Protein AF-A0A536EJD2-F1 (afdb_monomer_lite)

Sequence (54 aa):
MTVGHKTTETELADLRAKYVPRGITSAHPVTVDRAQGSEIWDISGKRYIDFAGG

pLDDT: mean 89.55, std 13.99, range [36.75, 97.88]

Foldseek 3Di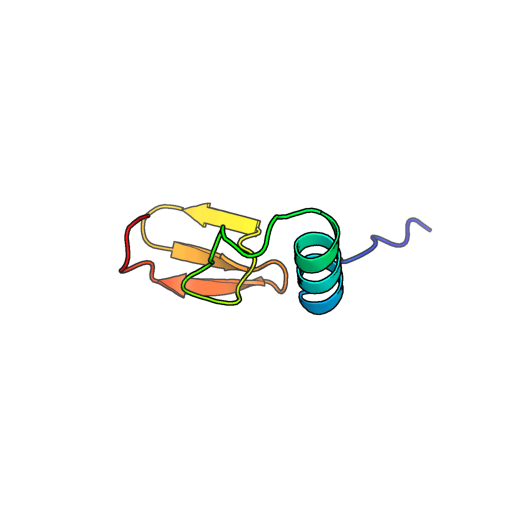:
DDPPPQDDLVNVVVVCVVPPDPVDDDPDSFAWPDDDDQWTAGSVGDIDGHPPVD

Radius of gyration: 13.14 Å; chains: 1; bounding box: 30×34×26 Å

Structure (mmCIF, N/CA/C/O backbone):
data_AF-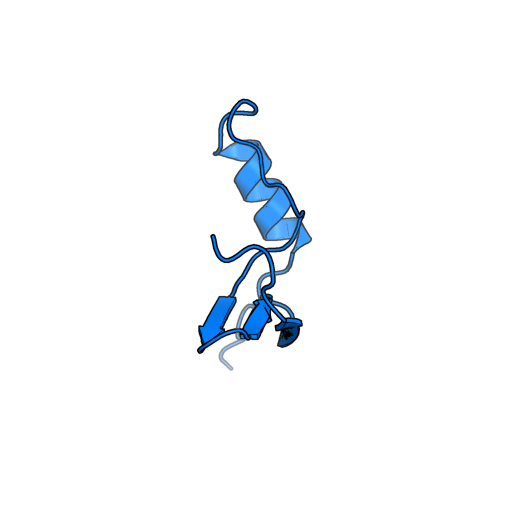A0A536EJD2-F1
#
_entry.id   AF-A0A536EJD2-F1
#
loop_
_atom_site.group_PDB
_atom_site.id
_atom_site.type_symbol
_atom_site.label_atom_id
_atom_site.label_alt_id
_atom_site.label_comp_id
_atom_site.label_asym_id
_atom_site.label_entity_id
_atom_site.label_seq_id
_atom_site.pdbx_PDB_ins_code
_atom_site.Cartn_x
_atom_site.Cartn_y
_atom_site.Cartn_z
_atom_site.occupancy
_atom_site.B_iso_or_equiv
_atom_site.auth_seq_id
_atom_site.auth_comp_id
_atom_site.auth_asym_id
_atom_site.auth_atom_id
_atom_site.pdbx_PDB_model_num
ATOM 1 N N . MET A 1 1 ? -22.518 -23.025 0.511 1.00 36.75 1 MET A N 1
ATOM 2 C CA . MET A 1 1 ? -21.304 -22.652 1.265 1.00 36.75 1 MET A CA 1
ATOM 3 C C . MET A 1 1 ? -20.474 -21.757 0.367 1.00 36.75 1 MET A C 1
ATOM 5 O O . MET A 1 1 ? -19.824 -22.258 -0.538 1.00 36.75 1 MET A O 1
ATOM 9 N N . THR A 1 2 ? -20.583 -20.441 0.523 1.00 41.81 2 THR A N 1
ATOM 10 C CA . THR A 1 2 ? -19.777 -19.501 -0.263 1.00 41.81 2 THR A CA 1
ATOM 11 C C . THR A 1 2 ? -18.422 -19.408 0.421 1.00 41.81 2 THR A C 1
ATOM 13 O O . THR A 1 2 ? -18.306 -18.791 1.476 1.00 41.81 2 THR A O 1
ATOM 16 N N . VAL A 1 3 ? -17.415 -20.093 -0.118 1.00 50.31 3 VAL A N 1
ATOM 17 C CA . VAL A 1 3 ? -16.030 -19.872 0.303 1.00 50.31 3 VAL A CA 1
ATOM 18 C C . VAL A 1 3 ? -15.674 -18.471 -0.182 1.00 50.31 3 VAL A C 1
ATOM 20 O O . VAL A 1 3 ? -15.510 -18.251 -1.378 1.00 50.31 3 VAL A O 1
ATOM 23 N N . GLY A 1 4 ? -15.654 -17.497 0.728 1.00 55.91 4 GLY A N 1
ATOM 24 C CA . GLY A 1 4 ? -15.116 -16.176 0.431 1.00 55.91 4 GLY A CA 1
ATOM 25 C C . GLY A 1 4 ? -13.628 -16.338 0.155 1.00 55.91 4 GLY A C 1
ATOM 26 O O . GLY A 1 4 ? -12.859 -16.575 1.083 1.00 55.91 4 GLY A O 1
ATOM 27 N N . HIS A 1 5 ? -13.227 -16.285 -1.114 1.00 57.88 5 HIS A N 1
ATOM 28 C CA . HIS A 1 5 ? -11.815 -16.274 -1.476 1.00 57.88 5 HIS A CA 1
ATOM 29 C C . HIS A 1 5 ? -11.191 -15.008 -0.882 1.00 57.88 5 HIS A C 1
ATOM 31 O O . HIS A 1 5 ? -11.476 -13.902 -1.337 1.00 57.88 5 HIS A O 1
ATOM 37 N N . LYS A 1 6 ? -10.382 -15.162 0.168 1.00 75.62 6 LYS A N 1
ATOM 38 C CA . LYS A 1 6 ? -9.590 -14.063 0.718 1.00 75.62 6 LYS A CA 1
ATOM 39 C C . LYS A 1 6 ? -8.279 -14.027 -0.063 1.00 75.62 6 LYS A C 1
ATOM 41 O O . LYS A 1 6 ? -7.437 -14.895 0.141 1.00 75.62 6 LYS A O 1
ATOM 46 N N . THR A 1 7 ? -8.148 -13.083 -0.990 1.00 87.44 7 THR A N 1
ATOM 47 C CA . THR A 1 7 ? -6.916 -12.895 -1.767 1.00 87.44 7 THR A CA 1
ATOM 48 C C . THR A 1 7 ? -5.747 -12.571 -0.837 1.00 87.44 7 THR A C 1
ATOM 50 O O . THR A 1 7 ? -5.913 -11.843 0.145 1.00 87.44 7 THR A O 1
ATOM 53 N N . THR A 1 8 ? -4.572 -13.119 -1.131 1.00 92.69 8 THR A N 1
ATOM 54 C CA . THR A 1 8 ? -3.341 -12.910 -0.359 1.00 92.69 8 THR A CA 1
ATOM 55 C C . THR A 1 8 ? -2.433 -11.852 -0.987 1.00 92.69 8 THR A C 1
ATOM 57 O O . THR A 1 8 ? -2.504 -11.568 -2.183 1.00 92.69 8 THR A O 1
ATOM 60 N N . GLU A 1 9 ? -1.529 -11.291 -0.179 1.00 93.25 9 GLU A N 1
ATOM 61 C CA . GLU A 1 9 ? -0.532 -10.315 -0.643 1.00 93.25 9 GLU A CA 1
ATOM 62 C C . GLU A 1 9 ? 0.377 -10.905 -1.726 1.00 93.25 9 GLU A C 1
ATOM 64 O O . GLU A 1 9 ? 0.679 -10.245 -2.716 1.00 93.25 9 GLU A O 1
ATOM 69 N N . THR A 1 10 ? 0.762 -12.176 -1.573 1.00 94.25 10 THR A N 1
ATOM 70 C CA . THR A 1 10 ? 1.592 -12.889 -2.549 1.00 94.25 10 THR A CA 1
ATOM 71 C C . THR A 1 10 ? 0.879 -13.037 -3.889 1.00 94.25 10 THR A C 1
ATOM 73 O O . THR A 1 10 ? 1.462 -12.711 -4.917 1.00 94.25 10 THR A O 1
ATOM 76 N N . GLU A 1 11 ? -0.394 -13.440 -3.892 1.00 94.94 11 GLU A N 1
ATOM 77 C CA . GLU A 1 11 ? -1.171 -13.561 -5.132 1.00 94.94 11 GLU A CA 1
ATOM 78 C C . GLU A 1 11 ? -1.281 -12.216 -5.867 1.00 94.94 11 GLU A C 1
ATOM 80 O O . GLU A 1 11 ? -1.114 -12.161 -7.085 1.00 94.94 11 GLU A O 1
ATOM 85 N N . LEU A 1 12 ? -1.515 -11.112 -5.147 1.00 94.56 12 LEU A N 1
ATOM 86 C CA . LEU A 1 12 ? -1.581 -9.780 -5.760 1.00 94.56 12 LEU A CA 1
ATOM 87 C C . LEU A 1 12 ? -0.211 -9.289 -6.246 1.00 94.56 12 LEU A C 1
ATOM 89 O O . LEU A 1 12 ? -0.133 -8.666 -7.309 1.00 94.56 12 LEU A O 1
ATOM 93 N N . ALA A 1 13 ? 0.868 -9.604 -5.528 1.00 93.94 13 ALA A N 1
ATOM 94 C CA . ALA A 1 13 ? 2.229 -9.309 -5.963 1.00 93.94 13 ALA A CA 1
ATOM 95 C C . ALA A 1 13 ? 2.591 -10.063 -7.255 1.00 93.94 13 ALA A C 1
ATOM 97 O O . ALA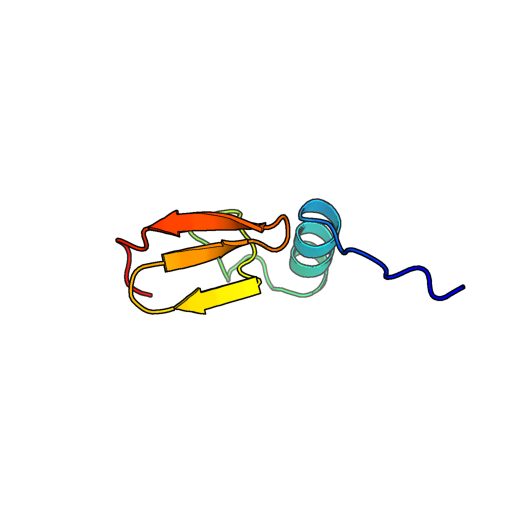 A 1 13 ? 3.142 -9.460 -8.181 1.00 93.94 13 ALA A O 1
ATOM 98 N N . ASP A 1 14 ? 2.213 -11.339 -7.364 1.00 95.44 14 ASP A N 1
ATOM 99 C CA . ASP A 1 14 ? 2.437 -12.159 -8.559 1.00 95.44 14 ASP A CA 1
ATOM 100 C C . ASP A 1 14 ? 1.635 -11.638 -9.757 1.00 95.44 14 ASP A C 1
ATOM 102 O O . ASP A 1 14 ? 2.155 -11.510 -10.872 1.00 95.44 14 ASP A O 1
ATOM 106 N N . LEU A 1 15 ? 0.371 -11.266 -9.532 1.00 95.62 15 LEU A N 1
ATOM 107 C CA . LEU A 1 15 ? -0.461 -10.638 -10.558 1.00 95.62 15 LEU A CA 1
ATOM 108 C C . LEU A 1 15 ? 0.139 -9.303 -11.014 1.00 95.62 15 LEU A C 1
ATOM 110 O O . LEU A 1 15 ? 0.217 -9.047 -12.218 1.00 95.62 15 LEU A O 1
ATOM 114 N N . ARG A 1 16 ? 0.627 -8.474 -10.084 1.00 95.06 16 ARG A N 1
ATOM 115 C CA . ARG A 1 16 ? 1.323 -7.228 -10.424 1.00 95.06 16 ARG A CA 1
ATOM 116 C C . ARG A 1 16 ? 2.561 -7.510 -11.271 1.00 95.06 16 ARG A C 1
ATOM 118 O O . ARG A 1 16 ? 2.726 -6.870 -12.303 1.00 95.06 16 ARG A O 1
ATOM 125 N N . ALA A 1 17 ? 3.400 -8.467 -10.882 1.00 94.31 17 ALA A N 1
ATOM 126 C CA . ALA A 1 17 ? 4.607 -8.817 -11.631 1.00 94.31 17 ALA A CA 1
ATOM 127 C C . ALA A 1 17 ? 4.297 -9.306 -13.057 1.00 94.31 17 ALA A C 1
ATOM 129 O O . ALA A 1 17 ? 5.066 -9.047 -13.983 1.00 94.31 17 ALA A O 1
ATOM 130 N N . LYS A 1 18 ? 3.160 -9.989 -13.240 1.00 97.75 18 LYS A N 1
ATOM 131 C CA . LYS A 1 18 ? 2.713 -10.499 -14.539 1.00 97.75 18 LYS A CA 1
ATOM 132 C C . LYS A 1 18 ? 2.140 -9.415 -15.455 1.00 97.75 18 LYS A C 1
ATOM 134 O O . LYS A 1 18 ? 2.364 -9.475 -16.662 1.00 97.75 18 LYS A O 1
ATOM 139 N N . TYR A 1 19 ? 1.375 -8.470 -14.909 1.00 97.88 19 TYR A N 1
ATOM 140 C CA . TYR A 1 19 ? 0.559 -7.550 -15.712 1.00 97.88 19 TYR A CA 1
ATOM 141 C C . TYR A 1 19 ? 1.013 -6.084 -15.673 1.00 97.88 19 TYR A C 1
ATOM 143 O O . TYR A 1 19 ? 0.604 -5.309 -16.535 1.00 97.88 19 TYR A O 1
ATOM 151 N N . VAL A 1 20 ? 1.859 -5.685 -14.720 1.00 96.06 20 VAL A N 1
ATOM 152 C CA . VAL A 1 20 ? 2.361 -4.310 -14.591 1.00 96.06 20 VAL A CA 1
ATOM 153 C C . VAL A 1 20 ? 3.823 -4.238 -15.048 1.00 96.06 20 VAL A C 1
ATOM 155 O O . VAL A 1 20 ? 4.657 -5.008 -14.567 1.00 96.06 20 VAL A O 1
ATOM 158 N N . PRO A 1 21 ? 4.187 -3.307 -15.953 1.00 96.94 21 PRO A N 1
ATOM 159 C CA . PRO A 1 21 ? 5.573 -3.123 -16.364 1.00 96.94 21 PRO A CA 1
ATOM 160 C C . PRO A 1 21 ? 6.491 -2.787 -15.185 1.00 96.94 21 PRO A C 1
ATOM 162 O O . PRO A 1 21 ? 6.161 -1.961 -14.337 1.00 96.94 21 PRO A O 1
ATOM 165 N N . ARG A 1 22 ? 7.708 -3.342 -15.199 1.00 93.25 22 ARG A N 1
ATOM 166 C CA . ARG A 1 22 ? 8.719 -3.150 -14.140 1.00 93.25 22 ARG A CA 1
ATOM 167 C C . ARG A 1 22 ? 9.124 -1.690 -13.892 1.00 93.25 22 ARG A C 1
ATOM 169 O O . ARG A 1 22 ? 9.654 -1.391 -12.831 1.00 93.25 22 ARG A O 1
ATOM 176 N N . GLY A 1 23 ? 8.888 -0.794 -14.855 1.00 96.19 23 GLY A N 1
ATOM 177 C CA . GLY A 1 23 ? 9.140 0.643 -14.704 1.00 96.19 23 GLY A CA 1
ATOM 178 C C . GLY A 1 23 ? 8.167 1.357 -13.756 1.00 96.19 23 GLY A C 1
ATOM 179 O O . GLY A 1 23 ? 8.454 2.473 -13.341 1.00 96.19 23 GLY A O 1
ATOM 180 N N . ILE A 1 24 ? 7.041 0.727 -13.398 1.00 94.50 24 ILE A N 1
ATOM 181 C CA . ILE A 1 24 ? 6.083 1.256 -12.422 1.00 94.50 24 ILE A CA 1
ATOM 182 C C . ILE A 1 24 ? 6.396 0.657 -11.050 1.00 94.50 24 ILE A C 1
ATOM 184 O O . ILE A 1 24 ? 6.059 -0.494 -10.749 1.00 94.50 24 ILE A O 1
ATOM 188 N N . THR A 1 25 ? 7.045 1.443 -10.200 1.00 91.44 25 THR A N 1
ATOM 189 C CA . THR A 1 25 ? 7.463 1.016 -8.863 1.00 91.44 25 THR A CA 1
ATOM 190 C C . THR A 1 25 ? 6.391 1.320 -7.817 1.00 91.44 25 THR A C 1
ATOM 192 O O . THR A 1 25 ? 5.568 2.217 -7.980 1.00 91.44 25 THR A O 1
ATOM 195 N N . SER A 1 26 ? 6.390 0.538 -6.739 1.00 88.81 26 SER A N 1
ATOM 196 C CA . SER A 1 26 ? 5.674 0.862 -5.504 1.00 88.81 26 SER A CA 1
ATOM 197 C C . SER A 1 26 ? 6.720 1.108 -4.427 1.00 88.81 26 SER A C 1
ATOM 199 O O . SER A 1 26 ? 7.629 0.293 -4.275 1.00 88.81 26 SER A O 1
ATOM 201 N N . ALA A 1 27 ? 6.601 2.209 -3.684 1.00 90.06 27 ALA A N 1
ATOM 202 C CA . ALA A 1 27 ? 7.532 2.518 -2.595 1.00 90.06 27 ALA A CA 1
ATOM 203 C C . ALA A 1 27 ? 7.474 1.468 -1.470 1.00 90.06 27 ALA A C 1
ATOM 205 O O . ALA A 1 27 ? 8.491 1.148 -0.861 1.00 90.06 27 ALA A O 1
ATOM 206 N N . HIS A 1 28 ? 6.289 0.897 -1.240 1.00 90.38 28 HIS A N 1
ATOM 207 C CA . HIS A 1 28 ? 6.046 -0.121 -0.224 1.00 90.38 28 HIS A CA 1
ATOM 208 C C . HIS A 1 28 ? 5.400 -1.356 -0.871 1.00 90.38 28 HIS A C 1
ATOM 210 O O . HIS A 1 28 ? 4.493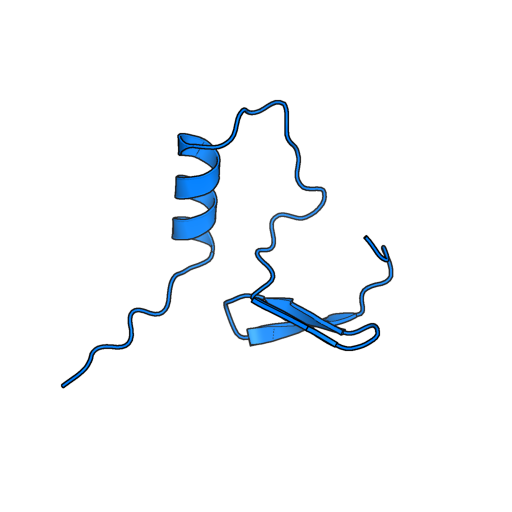 -1.195 -1.694 1.00 90.38 28 HIS A O 1
ATOM 216 N N . PRO A 1 29 ? 5.822 -2.585 -0.517 1.00 89.06 29 PRO A N 1
ATOM 217 C CA . PRO A 1 29 ? 5.210 -3.821 -1.003 1.00 89.06 29 PRO A CA 1
ATOM 218 C C . PRO A 1 29 ? 3.949 -4.145 -0.184 1.00 89.06 29 PRO A C 1
ATOM 220 O O . PRO A 1 29 ? 3.905 -5.141 0.531 1.00 89.06 29 PRO A O 1
ATOM 223 N N . VAL A 1 30 ? 2.969 -3.240 -0.220 1.00 92.88 30 VAL A N 1
ATOM 224 C CA . VAL A 1 30 ? 1.702 -3.357 0.512 1.00 92.88 30 VAL A CA 1
ATOM 225 C C . VAL A 1 30 ? 0.554 -3.031 -0.429 1.00 92.88 30 VAL A C 1
ATOM 227 O O . VAL A 1 30 ? 0.552 -1.980 -1.074 1.00 92.88 30 VAL A O 1
ATOM 230 N N . THR A 1 31 ? -0.443 -3.908 -0.464 1.00 95.44 31 THR A N 1
ATOM 231 C CA . THR A 1 31 ? -1.674 -3.711 -1.217 1.00 95.44 31 THR A CA 1
ATOM 232 C C . THR A 1 31 ? -2.768 -3.195 -0.293 1.00 95.44 31 THR A C 1
ATOM 234 O O . THR A 1 31 ? -3.218 -3.883 0.624 1.00 95.44 31 THR A O 1
ATOM 237 N N . VAL A 1 32 ? -3.184 -1.952 -0.528 1.00 94.94 32 VAL A N 1
ATOM 238 C CA . VAL A 1 32 ? -4.205 -1.263 0.270 1.00 94.94 32 VAL A CA 1
ATOM 239 C C . VAL A 1 32 ? -5.600 -1.699 -0.177 1.00 94.94 32 VAL A C 1
ATOM 241 O O . VAL A 1 32 ? -5.912 -1.645 -1.363 1.00 94.94 32 VAL A O 1
ATOM 244 N N . ASP A 1 33 ? -6.433 -2.101 0.782 1.00 95.94 33 ASP A N 1
ATOM 245 C CA . ASP A 1 33 ? -7.844 -2.456 0.577 1.00 95.94 33 ASP A CA 1
ATOM 246 C C . ASP A 1 33 ? -8.765 -1.246 0.790 1.00 95.94 33 ASP A C 1
ATOM 248 O O . ASP A 1 33 ? -9.687 -0.991 0.018 1.00 95.94 33 ASP A O 1
ATOM 252 N N . ARG A 1 34 ? -8.489 -0.448 1.829 1.00 95.38 34 ARG A N 1
ATOM 253 C CA . ARG A 1 34 ? -9.258 0.765 2.142 1.00 95.38 34 ARG A CA 1
ATOM 254 C C . ARG A 1 34 ? -8.422 1.815 2.866 1.00 95.38 34 ARG A C 1
ATOM 256 O O . ARG A 1 34 ? -7.434 1.492 3.523 1.00 95.38 34 ARG A O 1
ATOM 263 N N . ALA A 1 35 ? -8.880 3.061 2.808 1.00 96.81 35 ALA A N 1
ATOM 264 C CA . ALA A 1 35 ? -8.286 4.204 3.496 1.00 96.81 35 ALA A CA 1
ATOM 265 C C . ALA A 1 35 ? -9.371 5.128 4.074 1.00 96.81 35 ALA A C 1
ATOM 267 O O . ALA A 1 35 ? -10.461 5.231 3.511 1.00 96.81 35 ALA A O 1
ATOM 268 N N . GLN A 1 36 ? -9.080 5.795 5.192 1.00 97.06 36 GLN A N 1
ATOM 269 C CA . GLN A 1 36 ? -9.941 6.805 5.812 1.00 97.06 36 GLN A CA 1
ATOM 270 C C . GLN A 1 36 ? -9.097 7.801 6.617 1.00 97.06 36 GLN A C 1
ATOM 272 O O . GLN A 1 36 ? -8.423 7.422 7.573 1.00 97.06 36 GLN A O 1
ATOM 277 N N . GLY A 1 37 ? -9.174 9.091 6.274 1.00 95.88 37 GLY A N 1
ATOM 278 C CA . GLY A 1 37 ? -8.331 10.113 6.902 1.00 95.88 37 GLY A CA 1
ATOM 279 C C . GLY A 1 37 ? -6.848 9.790 6.704 1.00 95.88 37 GLY A C 1
ATOM 280 O O . GLY A 1 37 ? -6.430 9.527 5.583 1.00 95.88 37 GLY A O 1
ATOM 281 N N . SER A 1 38 ? -6.080 9.768 7.795 1.00 96.75 38 SER A N 1
ATOM 282 C CA . SER A 1 38 ? -4.661 9.377 7.797 1.00 96.75 38 SER A CA 1
ATOM 283 C C . SER A 1 38 ? -4.443 7.881 8.047 1.00 96.75 38 SER A C 1
ATOM 285 O O . SER A 1 38 ? -3.349 7.484 8.433 1.00 96.75 38 SER A O 1
ATOM 287 N N . GLU A 1 39 ? -5.466 7.039 7.905 1.00 97.50 39 GLU A N 1
ATOM 288 C CA . GLU A 1 39 ? -5.373 5.602 8.168 1.00 97.50 39 GLU A CA 1
ATOM 289 C C . GLU A 1 39 ? -5.583 4.790 6.891 1.00 97.50 39 GLU A C 1
ATOM 291 O O . GLU A 1 39 ? -6.497 5.064 6.111 1.00 97.50 39 GLU A O 1
ATOM 296 N N . ILE A 1 40 ? -4.773 3.747 6.709 1.00 96.88 40 ILE A N 1
ATOM 297 C CA . ILE A 1 40 ? -4.917 2.771 5.621 1.00 96.88 40 ILE A CA 1
ATOM 298 C C . ILE A 1 40 ? -4.944 1.353 6.188 1.00 96.88 40 ILE A C 1
ATOM 300 O O . ILE A 1 40 ? -4.313 1.067 7.208 1.00 96.88 40 ILE A O 1
ATOM 304 N N . TRP A 1 41 ? -5.663 0.458 5.518 1.00 9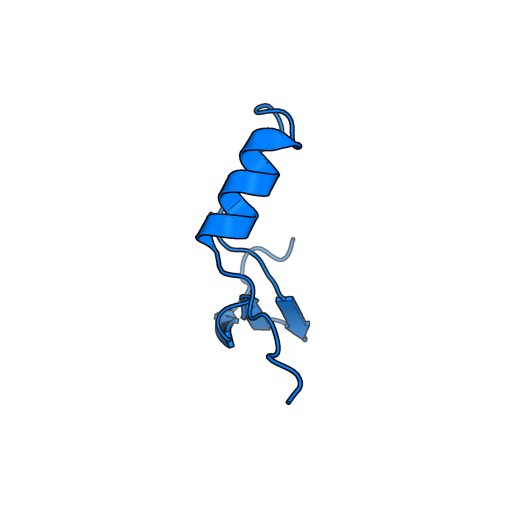6.94 41 TRP A N 1
ATOM 305 C CA . TRP A 1 41 ? -5.711 -0.963 5.840 1.00 96.94 41 TRP A CA 1
ATOM 306 C C . TRP A 1 41 ? -5.312 -1.771 4.617 1.00 96.94 41 TRP A C 1
ATOM 308 O O . TRP A 1 41 ? -5.837 -1.545 3.525 1.00 96.94 41 TRP A O 1
ATOM 318 N N . ASP A 1 42 ? -4.391 -2.709 4.806 1.00 95.81 42 ASP A N 1
ATOM 319 C CA . ASP A 1 42 ? -4.056 -3.673 3.761 1.00 95.81 42 ASP A CA 1
ATOM 320 C C . ASP A 1 42 ? -5.120 -4.774 3.641 1.00 95.81 42 ASP A C 1
ATOM 322 O O . ASP A 1 42 ? -6.006 -4.910 4.490 1.00 95.81 42 ASP A O 1
ATOM 326 N N . ILE A 1 43 ? -5.014 -5.592 2.593 1.00 94.81 43 ILE A N 1
ATOM 327 C CA . ILE A 1 43 ? -5.934 -6.711 2.320 1.00 94.81 43 ILE A CA 1
ATOM 328 C C . ILE A 1 43 ? -5.941 -7.795 3.414 1.00 94.81 43 ILE A C 1
ATOM 330 O O . ILE A 1 43 ? -6.876 -8.598 3.514 1.00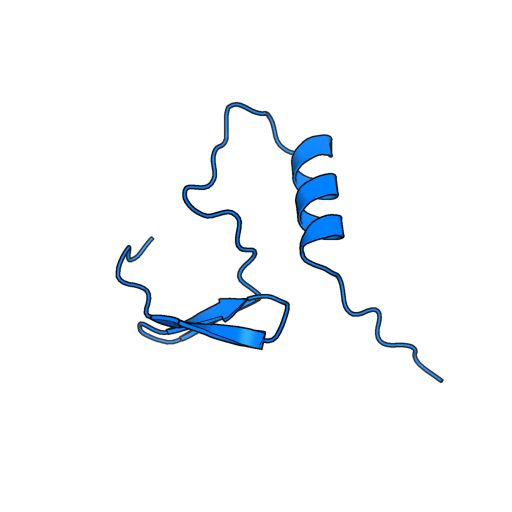 94.81 43 ILE A O 1
ATOM 334 N N . SER A 1 44 ? -4.918 -7.831 4.275 1.00 93.00 44 SER A N 1
ATOM 335 C CA . SER A 1 44 ? -4.901 -8.723 5.436 1.00 93.00 44 SER A CA 1
ATOM 336 C C . SER A 1 44 ? -5.738 -8.171 6.597 1.00 93.00 44 SER A C 1
ATOM 338 O O . SER A 1 44 ? -6.218 -8.958 7.420 1.00 93.00 44 SER A O 1
ATOM 340 N N . GLY A 1 45 ? -5.989 -6.857 6.606 1.00 94.50 45 GLY A N 1
ATOM 341 C CA . GLY A 1 45 ? -6.705 -6.100 7.631 1.00 94.50 45 GLY A CA 1
ATOM 342 C C . GLY A 1 45 ? -5.785 -5.313 8.568 1.00 94.50 45 GLY A C 1
ATOM 343 O O . GLY A 1 45 ? -6.266 -4.717 9.536 1.00 94.50 45 GLY A O 1
ATOM 344 N N . LYS A 1 46 ? -4.469 -5.296 8.322 1.00 95.69 46 LYS A N 1
ATOM 345 C CA . LYS A 1 46 ? -3.516 -4.572 9.168 1.00 95.69 46 LYS A CA 1
ATOM 346 C C . LYS A 1 46 ? -3.603 -3.074 8.884 1.00 95.69 46 LYS A C 1
ATOM 348 O O . LYS A 1 46 ? -3.620 -2.648 7.734 1.00 95.69 46 LYS A O 1
ATOM 353 N N . ARG A 1 47 ? -3.669 -2.287 9.962 1.00 97.25 47 ARG A N 1
ATOM 354 C CA . ARG A 1 47 ? -3.820 -0.827 9.939 1.00 97.25 47 ARG A CA 1
ATOM 355 C C . ARG A 1 47 ? -2.464 -0.125 9.980 1.00 97.25 47 ARG A C 1
ATOM 357 O O . ARG A 1 47 ? -1.609 -0.497 10.784 1.00 97.25 47 ARG A O 1
ATOM 364 N N . TYR A 1 48 ? -2.318 0.932 9.192 1.00 96.81 48 TYR A N 1
ATOM 365 C CA . TYR A 1 48 ? -1.158 1.820 9.162 1.00 96.81 48 TYR A CA 1
ATOM 366 C C . TYR A 1 48 ? -1.610 3.281 9.251 1.00 96.81 48 TYR A C 1
ATOM 368 O O . TYR A 1 48 ? -2.754 3.597 8.923 1.00 96.81 48 TYR A O 1
ATOM 376 N N . ILE A 1 49 ? -0.699 4.158 9.681 1.00 97.12 49 ILE A N 1
ATOM 377 C CA . ILE A 1 49 ? -0.873 5.610 9.581 1.00 97.12 49 ILE A CA 1
ATOM 378 C C . ILE A 1 49 ? -0.136 6.090 8.331 1.00 97.12 49 ILE A C 1
ATOM 380 O O . ILE A 1 49 ? 1.059 5.828 8.189 1.00 97.12 49 ILE A O 1
ATOM 384 N N . ASP A 1 50 ? -0.844 6.770 7.438 1.00 95.81 50 ASP A N 1
ATOM 385 C CA . ASP A 1 50 ? -0.291 7.330 6.212 1.00 95.81 50 ASP A CA 1
ATOM 386 C C . ASP A 1 50 ? 0.363 8.690 6.480 1.00 95.81 50 ASP A C 1
ATOM 388 O O . ASP A 1 50 ? -0.305 9.708 6.664 1.00 95.81 50 ASP A O 1
ATOM 392 N N . PHE A 1 51 ? 1.696 8.678 6.510 1.00 94.75 51 PHE A N 1
ATOM 393 C CA . PHE A 1 51 ? 2.540 9.874 6.545 1.00 94.75 51 PHE A CA 1
ATOM 394 C C . PHE A 1 51 ? 3.118 10.240 5.169 1.00 94.75 51 PHE A C 1
ATOM 396 O O . PHE A 1 51 ? 3.831 11.236 5.069 1.00 94.75 51 PHE A O 1
ATOM 403 N N . ALA A 1 52 ? 2.855 9.442 4.128 1.00 92.94 52 ALA A N 1
ATOM 404 C CA . ALA A 1 52 ? 3.283 9.739 2.763 1.00 92.94 52 ALA A CA 1
ATOM 405 C C . ALA A 1 52 ? 2.275 10.665 2.068 1.00 92.94 52 ALA A C 1
ATOM 407 O O . ALA A 1 52 ? 2.682 11.624 1.419 1.00 92.94 52 ALA A O 1
ATOM 408 N N . GLY A 1 53 ? 0.975 10.419 2.268 1.00 83.88 53 GLY A N 1
ATOM 409 C CA . GLY A 1 53 ? -0.105 11.262 1.755 1.00 83.88 53 GLY A CA 1
ATOM 410 C C . GLY A 1 53 ? -0.387 11.105 0.258 1.00 83.88 53 GLY A C 1
ATOM 411 O O . GLY A 1 53 ? -0.994 12.003 -0.324 1.00 83.88 53 GLY A O 1
ATOM 412 N N . GLY A 1 54 ? 0.027 9.982 -0.342 1.00 78.62 54 GLY A N 1
ATOM 413 C CA . GLY A 1 54 ? -0.072 9.719 -1.784 1.00 78.62 54 GLY A CA 1
ATOM 414 C C . GLY A 1 54 ? 1.107 10.275 -2.562 1.00 78.62 54 GLY A C 1
ATOM 415 O O . GLY A 1 54 ? 0.932 11.330 -3.208 1.00 78.62 54 GLY A O 1
#

Secondary structure (DSSP, 8-state):
--------HHHHHHHHHHHS-TTS--SSS--EEEEETTEEEETT--EEE-SS--